Protein AF-A0A7S1Q1D4-F1 (afdb_monomer_lite)

Foldseek 3Di:
DVVVVLVVLLVVLVVQLVVCVVVLPDPVADPVLSVLLCCQNVDSVSSSVQSVCLLVVNNPSVQCSCPVSPHVVCVVVSVVCCVPRNPPVVVVVVVVVVVVVVVVVVD

Sequence (107 aa):
STVLLLLLQMSMALILNQLLLGFIQDESNPPEKRERVYRYFGTFSKATLTMFEYMLANWPDASRVLTEDVSEFYLLFVLSYQCIVSFAVVKVIMGVFLQVTFNVAAT

Structure (mmCIF, N/CA/C/O backbone):
data_AF-A0A7S1Q1D4-F1
#
_entry.id   AF-A0A7S1Q1D4-F1
#
loop_
_atom_site.group_PDB
_atom_site.id
_atom_site.type_symbol
_atom_site.label_atom_id
_atom_site.label_alt_id
_atom_site.label_comp_id
_atom_site.label_asym_id
_atom_site.label_entity_id
_atom_site.label_seq_id
_atom_site.pdbx_PDB_ins_code
_atom_site.Cartn_x
_atom_site.Cartn_y
_atom_site.Cartn_z
_atom_site.occupancy
_atom_site.B_iso_or_equiv
_atom_site.auth_seq_id
_atom_site.auth_comp_id
_atom_site.auth_asym_id
_atom_site.auth_atom_id
_atom_site.pdbx_PDB_model_num
ATOM 1 N N . SER A 1 1 ? 3.428 2.556 -21.569 1.00 67.38 1 SER A N 1
ATOM 2 C CA . SER A 1 1 ? 3.778 1.702 -20.412 1.00 67.38 1 SER A CA 1
ATOM 3 C C . SER A 1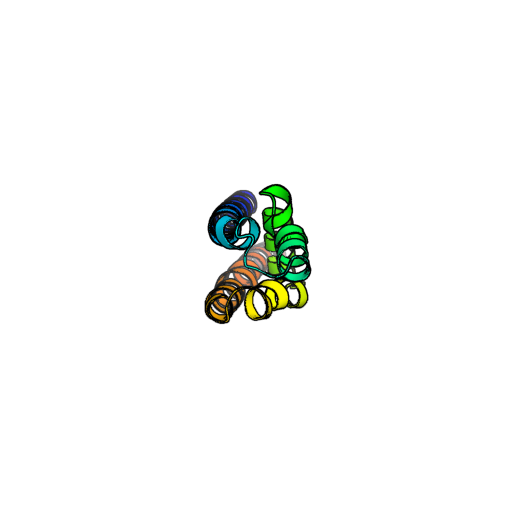 1 ? 3.248 2.230 -19.083 1.00 67.38 1 SER A C 1
ATOM 5 O O . SER A 1 1 ? 2.664 1.458 -18.339 1.00 67.38 1 SER A O 1
ATOM 7 N N . THR A 1 2 ? 3.352 3.530 -18.790 1.00 78.44 2 THR A N 1
ATOM 8 C CA . THR A 1 2 ? 2.865 4.151 -17.537 1.00 78.44 2 THR A CA 1
ATOM 9 C C . THR A 1 2 ? 1.355 4.027 -17.310 1.00 78.44 2 THR A C 1
ATOM 11 O O . THR A 1 2 ? 0.930 3.814 -16.183 1.00 78.44 2 THR A O 1
ATOM 14 N N . VAL A 1 3 ? 0.543 4.082 -18.371 1.00 86.00 3 VAL A N 1
ATOM 15 C CA . VAL A 1 3 ? -0.922 3.919 -18.270 1.00 86.00 3 VAL A CA 1
ATOM 16 C C . VAL A 1 3 ? -1.310 2.518 -17.784 1.00 86.00 3 VAL A C 1
ATOM 18 O O . VAL A 1 3 ? -2.192 2.390 -16.947 1.00 86.00 3 VAL A O 1
ATOM 21 N N . LEU A 1 4 ? -0.621 1.471 -18.251 1.00 86.56 4 LEU A N 1
ATOM 22 C CA . LEU A 1 4 ? -0.879 0.093 -17.813 1.00 86.56 4 LEU A CA 1
ATOM 23 C C . LEU A 1 4 ? -0.555 -0.097 -16.329 1.00 86.56 4 LEU A C 1
ATOM 25 O O . LEU A 1 4 ? -1.324 -0.734 -15.616 1.00 86.56 4 LEU A O 1
ATOM 29 N N . LEU A 1 5 ? 0.542 0.501 -15.855 1.00 86.69 5 LEU A N 1
ATOM 30 C CA . LEU A 1 5 ? 0.870 0.506 -14.429 1.00 86.69 5 LEU A CA 1
ATOM 31 C C . LEU A 1 5 ? -0.216 1.206 -13.629 1.00 86.69 5 LEU A C 1
ATOM 33 O O . LEU A 1 5 ? -0.675 0.668 -12.635 1.00 86.69 5 LEU A O 1
ATOM 37 N N . LEU A 1 6 ? -0.655 2.375 -14.087 1.00 89.19 6 LEU A N 1
ATOM 38 C CA . LEU A 1 6 ? -1.668 3.166 -13.402 1.00 89.19 6 LEU A CA 1
ATOM 39 C C . LEU A 1 6 ? -3.014 2.422 -13.333 1.00 89.19 6 LEU A C 1
ATOM 41 O O . LEU A 1 6 ? -3.658 2.420 -12.289 1.00 89.19 6 LEU A O 1
ATOM 45 N N . LEU A 1 7 ? -3.403 1.709 -14.395 1.00 91.81 7 LEU A N 1
ATOM 46 C CA . LEU A 1 7 ? -4.574 0.824 -14.389 1.00 91.81 7 LEU A CA 1
ATOM 47 C C . LEU A 1 7 ? -4.417 -0.336 -13.396 1.00 91.81 7 LEU A C 1
ATOM 49 O O . LEU A 1 7 ? -5.349 -0.623 -12.646 1.00 91.81 7 LEU A O 1
ATOM 53 N N . LEU A 1 8 ? -3.237 -0.962 -13.341 1.00 90.25 8 LEU A N 1
ATOM 54 C CA . LEU A 1 8 ? -2.944 -2.023 -12.375 1.00 90.25 8 LEU A CA 1
ATOM 55 C C . LEU A 1 8 ? -3.028 -1.496 -10.932 1.00 90.25 8 LEU A C 1
ATOM 57 O O . LEU A 1 8 ? -3.686 -2.119 -10.100 1.00 90.25 8 LEU A O 1
ATOM 61 N N . GLN A 1 9 ? -2.465 -0.314 -10.658 1.00 91.56 9 GLN A N 1
ATOM 62 C CA . GLN A 1 9 ? -2.552 0.364 -9.358 1.00 91.56 9 GLN A CA 1
ATOM 63 C C . GLN A 1 9 ? -4.005 0.616 -8.940 1.00 91.56 9 GLN A C 1
ATOM 65 O O . GLN A 1 9 ? -4.406 0.260 -7.833 1.00 91.56 9 GLN A O 1
ATOM 70 N N . MET A 1 10 ? -4.819 1.175 -9.841 1.00 93.62 10 MET A N 1
ATOM 71 C CA . MET A 1 10 ? -6.229 1.463 -9.560 1.00 93.62 10 MET A CA 1
ATOM 72 C C . MET A 1 10 ? -7.051 0.188 -9.342 1.00 93.62 10 MET A C 1
ATOM 74 O O . MET A 1 10 ? -7.927 0.168 -8.480 1.00 93.62 10 MET A O 1
ATOM 78 N N . SER A 1 11 ? -6.759 -0.889 -10.078 1.00 93.94 11 SER A N 1
ATOM 79 C CA . SER A 1 11 ? -7.447 -2.172 -9.890 1.00 93.94 11 SER A CA 1
ATOM 80 C C . SER A 1 11 ? -7.174 -2.773 -8.506 1.00 93.94 11 SER A C 1
ATOM 82 O O . SER A 1 11 ? -8.112 -3.153 -7.807 1.00 93.94 11 SER A O 1
ATOM 84 N N . MET A 1 12 ? -5.916 -2.761 -8.054 1.00 92.31 12 MET A N 1
ATOM 85 C CA . MET A 1 12 ? -5.539 -3.203 -6.708 1.00 92.31 12 MET A CA 1
ATOM 86 C C . MET A 1 12 ? -6.140 -2.309 -5.617 1.00 92.31 12 MET A C 1
ATOM 88 O O . MET A 1 12 ? -6.623 -2.816 -4.605 1.00 92.31 12 MET A O 1
ATOM 92 N N . ALA A 1 13 ? -6.173 -0.990 -5.836 1.00 94.69 13 ALA A N 1
ATOM 93 C CA . ALA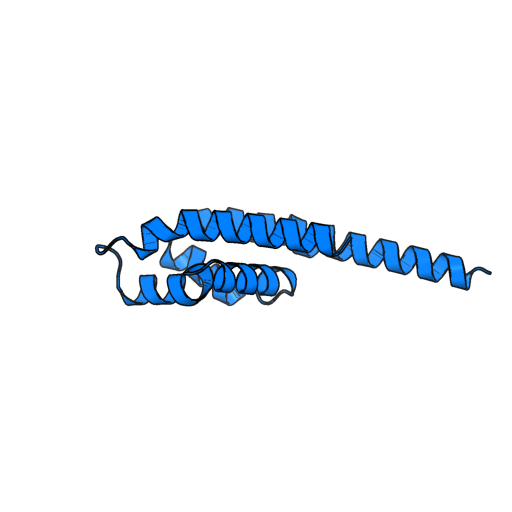 A 1 13 ? -6.789 -0.043 -4.910 1.00 94.69 13 ALA A CA 1
ATOM 94 C C . ALA A 1 13 ? -8.289 -0.312 -4.709 1.00 94.69 13 ALA A C 1
ATOM 96 O O . ALA A 1 13 ? -8.768 -0.277 -3.576 1.00 94.69 13 ALA A O 1
ATOM 97 N N . LEU A 1 14 ? -9.027 -0.619 -5.783 1.00 94.94 14 LEU A N 1
ATOM 98 C CA . LEU A 1 14 ? -10.445 -0.987 -5.703 1.00 94.94 14 LEU A CA 1
ATOM 99 C C . LEU A 1 14 ? -10.655 -2.295 -4.938 1.00 94.94 14 LEU A C 1
ATOM 101 O O . LEU A 1 14 ? -11.539 -2.362 -4.086 1.00 94.94 14 LEU A O 1
ATOM 105 N N . ILE A 1 15 ? -9.832 -3.312 -5.210 1.00 94.38 15 ILE A N 1
ATOM 106 C CA . ILE A 1 15 ? -9.913 -4.606 -4.519 1.00 94.38 15 ILE A CA 1
ATOM 107 C C . ILE A 1 15 ? -9.706 -4.412 -3.012 1.00 94.38 15 ILE A C 1
ATOM 109 O O . ILE A 1 15 ? -10.531 -4.863 -2.220 1.00 94.38 15 ILE A O 1
ATOM 113 N N . LEU A 1 16 ? -8.656 -3.694 -2.603 1.00 92.44 16 LEU A N 1
ATOM 114 C CA . LEU A 1 16 ? -8.399 -3.417 -1.186 1.00 92.44 16 LEU A CA 1
ATOM 115 C C . LEU A 1 16 ? -9.500 -2.583 -0.537 1.00 92.44 16 LEU A C 1
ATOM 117 O O . LEU A 1 16 ? -9.918 -2.899 0.574 1.00 92.44 16 LEU A O 1
ATOM 121 N N . ASN A 1 17 ? -9.987 -1.543 -1.218 1.00 93.94 17 ASN A N 1
ATOM 122 C CA . ASN A 1 17 ? -11.077 -0.717 -0.706 1.00 93.94 17 ASN A CA 1
ATOM 123 C C . ASN A 1 17 ? -12.325 -1.569 -0.421 1.00 93.94 17 ASN A C 1
ATOM 125 O O . ASN A 1 17 ? -12.913 -1.440 0.650 1.00 93.94 17 ASN A O 1
ATOM 129 N N . GLN A 1 18 ? -12.671 -2.497 -1.320 1.00 94.25 18 GLN A N 1
ATOM 130 C CA . GLN A 1 18 ? -13.820 -3.383 -1.140 1.00 94.25 18 GLN A CA 1
ATOM 131 C C . GLN A 1 18 ? -13.618 -4.404 -0.010 1.00 94.25 18 GLN A C 1
ATOM 133 O O . GLN A 1 18 ? -14.549 -4.658 0.752 1.00 94.25 18 GLN A O 1
ATOM 138 N N . LEU A 1 19 ? -12.417 -4.977 0.123 1.00 92.62 19 LEU A N 1
ATOM 139 C CA . LEU A 1 19 ? -12.099 -5.937 1.189 1.00 92.62 19 LEU A CA 1
ATOM 140 C C . LEU A 1 19 ? -12.114 -5.286 2.579 1.00 92.62 19 LEU A C 1
ATOM 142 O O . LEU A 1 19 ? -12.578 -5.887 3.546 1.00 92.62 19 LEU A O 1
ATOM 146 N N . LEU A 1 20 ? -11.633 -4.047 2.678 1.00 93.12 20 LEU A N 1
ATOM 147 C CA . LEU A 1 20 ? -11.530 -3.313 3.940 1.00 93.12 20 LEU A CA 1
ATOM 148 C C . LEU A 1 20 ? -12.836 -2.621 4.336 1.00 93.12 20 LEU A C 1
ATOM 150 O O . LEU A 1 20 ? -13.011 -2.285 5.507 1.00 93.12 20 LEU A O 1
ATOM 154 N N . LEU A 1 21 ? -13.775 -2.449 3.401 1.00 93.06 21 LEU A N 1
ATOM 155 C CA . LEU A 1 21 ? -15.075 -1.838 3.677 1.00 93.06 21 LEU A CA 1
ATOM 156 C C . LEU A 1 21 ? -15.828 -2.573 4.796 1.00 93.06 21 LEU A C 1
ATOM 158 O O . LEU A 1 21 ? -16.389 -1.919 5.672 1.00 93.06 21 LEU A O 1
ATOM 162 N N . GLY A 1 22 ? -15.775 -3.910 4.814 1.00 91.62 22 GLY A N 1
ATOM 163 C CA . GLY A 1 22 ? -16.393 -4.718 5.870 1.00 91.62 22 GLY A CA 1
ATOM 164 C C . GLY A 1 22 ? -15.813 -4.426 7.256 1.00 91.62 22 GLY A C 1
ATOM 165 O O . GLY A 1 22 ? -16.563 -4.209 8.201 1.00 91.62 22 GLY A O 1
ATOM 166 N N . PHE A 1 23 ? -14.485 -4.317 7.362 1.00 91.69 23 PHE A N 1
ATOM 167 C CA . PHE A 1 23 ? -13.809 -3.969 8.617 1.00 91.69 23 PHE A CA 1
ATOM 168 C C . PHE A 1 23 ? -14.142 -2.542 9.085 1.00 91.69 23 PHE A C 1
ATOM 170 O O . PHE A 1 23 ? -14.326 -2.294 10.274 1.00 91.69 23 PHE A O 1
ATOM 177 N N . ILE A 1 24 ? -14.244 -1.595 8.147 1.00 92.31 24 ILE A N 1
ATOM 178 C CA . ILE A 1 24 ? -14.553 -0.187 8.438 1.00 92.31 24 ILE A CA 1
ATOM 179 C C . ILE A 1 24 ? -16.007 -0.011 8.902 1.00 92.31 24 ILE A C 1
ATOM 181 O O . ILE A 1 24 ? -16.277 0.835 9.758 1.00 92.31 24 ILE A O 1
ATOM 185 N N . GLN A 1 25 ? -16.953 -0.761 8.335 1.00 93.44 25 GLN A N 1
ATOM 186 C CA . GLN A 1 25 ? -18.381 -0.637 8.652 1.00 93.44 25 GLN A CA 1
ATOM 187 C C . GLN A 1 25 ? -18.785 -1.370 9.933 1.00 93.44 25 GLN A C 1
ATOM 189 O O . GLN A 1 25 ? -19.770 -0.988 10.557 1.00 93.44 25 GLN A O 1
ATOM 194 N N . ASP A 1 26 ? -18.018 -2.375 10.343 1.00 92.75 26 ASP A N 1
ATOM 195 C CA . ASP A 1 26 ? -18.288 -3.156 11.543 1.00 92.75 26 ASP A CA 1
ATOM 196 C C . ASP A 1 26 ? -18.093 -2.325 12.827 1.00 92.75 26 ASP A C 1
ATOM 198 O O . ASP A 1 26 ? -16.987 -1.894 13.166 1.00 92.75 26 ASP A O 1
ATOM 202 N N . GLU A 1 27 ? -19.196 -2.093 13.545 1.00 91.12 27 GLU A N 1
ATOM 203 C CA . GLU A 1 27 ? -19.233 -1.321 14.791 1.00 91.12 27 GLU A CA 1
ATOM 204 C C . GLU A 1 27 ? -18.639 -2.052 15.996 1.00 91.12 27 GLU A C 1
ATOM 206 O O . GLU A 1 27 ? -18.359 -1.412 17.009 1.00 91.12 27 GLU A O 1
ATOM 211 N N . SER A 1 28 ? -18.389 -3.359 15.887 1.00 92.75 28 SER A N 1
ATOM 212 C CA . SER A 1 28 ? -17.712 -4.115 16.941 1.00 92.75 28 SER A CA 1
ATOM 213 C C . SER A 1 28 ? -16.213 -3.798 17.030 1.00 92.75 28 SER A C 1
ATOM 215 O O . SER A 1 28 ? -15.598 -3.995 18.080 1.00 92.75 28 SER A O 1
ATOM 217 N N . ASN A 1 29 ? -15.622 -3.257 15.956 1.00 91.38 29 ASN A N 1
ATOM 218 C CA . ASN A 1 29 ? -14.209 -2.901 15.919 1.00 91.38 29 ASN A CA 1
ATOM 219 C C . ASN A 1 29 ? -13.940 -1.551 16.614 1.00 91.38 29 ASN A C 1
ATOM 221 O O . ASN A 1 29 ? -14.731 -0.612 16.469 1.00 91.38 29 ASN A O 1
ATOM 225 N N . PRO A 1 30 ? -12.792 -1.395 17.307 1.00 93.25 30 PRO A N 1
ATOM 226 C CA . PRO A 1 30 ? -12.432 -0.144 17.967 1.00 93.25 30 PRO A CA 1
ATOM 227 C C . PRO A 1 30 ? -12.461 1.055 17.002 1.00 93.25 30 PRO A C 1
ATOM 229 O O . PRO A 1 30 ? -11.901 0.962 15.902 1.00 93.25 30 PRO A O 1
ATOM 232 N N . PRO A 1 31 ? -13.048 2.199 17.402 1.00 91.25 31 PRO A N 1
ATOM 233 C CA . PRO A 1 31 ? -13.213 3.357 16.521 1.00 91.25 31 PRO A CA 1
ATOM 234 C C . PRO A 1 31 ? -11.871 3.900 16.012 1.00 91.25 31 PRO A C 1
ATOM 236 O O . PRO A 1 31 ? -11.753 4.245 14.838 1.00 91.25 31 PRO A O 1
ATOM 239 N N . GLU A 1 32 ? -10.833 3.877 16.850 1.00 93.25 32 GLU A N 1
ATOM 240 C CA . GLU A 1 32 ? -9.480 4.324 16.493 1.00 93.25 32 GLU A CA 1
ATOM 241 C C . GLU A 1 32 ? -8.868 3.495 15.351 1.00 93.25 32 GLU A C 1
ATOM 243 O O . GLU A 1 32 ? -8.254 4.038 14.431 1.00 93.25 32 GLU A O 1
ATOM 248 N N . LYS A 1 33 ? -9.074 2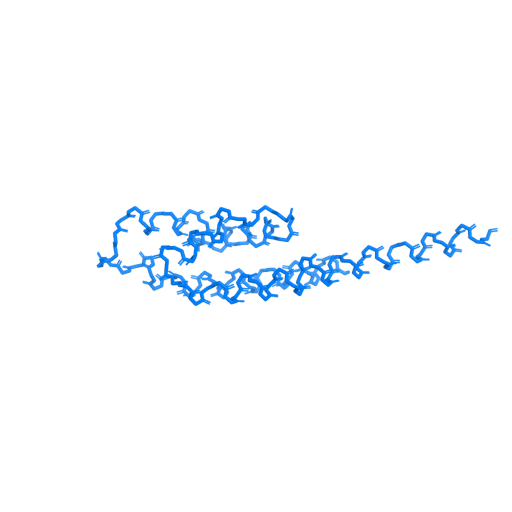.169 15.364 1.00 92.75 33 LYS A N 1
ATOM 249 C CA . LYS A 1 33 ? -8.592 1.271 14.302 1.00 92.75 33 LYS A CA 1
ATOM 250 C C . LYS A 1 33 ? -9.353 1.501 12.999 1.00 92.75 33 LYS A C 1
ATOM 252 O O . LYS A 1 33 ? -8.747 1.577 11.930 1.00 92.75 33 LYS A O 1
ATOM 257 N N . ARG A 1 34 ? -10.675 1.673 13.080 1.00 92.75 34 ARG A N 1
ATOM 258 C CA . ARG A 1 34 ? -11.530 1.962 11.916 1.00 92.75 34 ARG A CA 1
ATOM 259 C C . ARG A 1 34 ? -11.136 3.278 11.247 1.00 92.75 34 ARG A C 1
ATOM 261 O O . ARG A 1 34 ? -11.027 3.328 10.023 1.00 92.75 34 ARG A O 1
ATOM 268 N N . GLU A 1 35 ? -10.865 4.320 12.032 1.00 93.25 35 GLU A N 1
ATOM 269 C CA . GLU A 1 35 ? -10.419 5.618 11.517 1.00 93.25 35 GLU A CA 1
ATOM 270 C C . GLU A 1 35 ? -9.056 5.518 10.822 1.00 93.25 35 GLU A C 1
ATOM 272 O O . GLU A 1 35 ? -8.890 6.030 9.710 1.00 93.25 35 GLU A O 1
ATOM 277 N N . ARG A 1 36 ? -8.094 4.807 11.428 1.00 93.62 36 ARG A N 1
ATOM 278 C CA . ARG A 1 36 ? -6.773 4.571 10.827 1.00 93.62 36 ARG A CA 1
ATOM 279 C C . ARG A 1 36 ? -6.883 3.868 9.480 1.00 93.62 36 ARG A C 1
ATOM 281 O O . ARG A 1 36 ? -6.331 4.361 8.498 1.00 93.62 36 ARG A O 1
ATOM 288 N N . VAL A 1 37 ? -7.642 2.777 9.395 1.00 93.75 37 VAL A N 1
ATOM 289 C CA . VAL A 1 37 ? -7.853 2.053 8.130 1.00 93.75 37 VAL A CA 1
ATOM 290 C C . VAL A 1 37 ? -8.585 2.934 7.110 1.00 93.75 37 VAL A C 1
ATOM 292 O O . VAL A 1 37 ? -8.193 2.987 5.943 1.00 93.75 37 VAL A O 1
ATOM 295 N N . TYR A 1 38 ? -9.584 3.713 7.536 1.00 93.50 38 TYR A N 1
ATOM 296 C CA . TYR A 1 38 ? -10.313 4.645 6.669 1.00 93.50 38 TYR A CA 1
ATOM 297 C C . TYR A 1 38 ? -9.442 5.796 6.134 1.00 93.50 38 TYR A C 1
ATOM 299 O O . TYR A 1 38 ? -9.677 6.316 5.034 1.00 93.50 38 TYR A O 1
ATOM 307 N N . ARG A 1 39 ? -8.422 6.220 6.885 1.00 93.69 39 ARG A N 1
ATOM 308 C CA . ARG A 1 39 ? -7.496 7.275 6.456 1.00 93.69 39 ARG A CA 1
ATOM 309 C C . ARG A 1 39 ? -6.706 6.874 5.211 1.00 93.69 39 ARG A C 1
ATOM 311 O O . ARG A 1 39 ? -6.557 7.715 4.328 1.00 93.69 39 ARG A O 1
ATOM 318 N N . TYR A 1 40 ? -6.289 5.613 5.122 1.00 92.44 40 TYR A N 1
ATOM 319 C CA . TYR A 1 40 ? -5.504 5.089 4.000 1.00 92.44 40 TYR A CA 1
ATOM 320 C C . TYR A 1 40 ? -6.373 4.429 2.921 1.00 92.44 40 TYR A C 1
ATOM 322 O O . TYR A 1 40 ? -6.196 4.686 1.737 1.00 92.44 40 TYR A O 1
ATOM 330 N N . PHE A 1 41 ? -7.379 3.641 3.304 1.00 94.00 41 PHE A N 1
ATOM 331 C CA . PHE A 1 41 ? -8.128 2.793 2.366 1.00 94.00 41 PHE A CA 1
ATOM 332 C C . PHE A 1 41 ? -9.623 3.092 2.309 1.00 94.00 41 PHE A C 1
ATOM 334 O O . PHE A 1 41 ? -10.357 2.354 1.666 1.00 94.00 41 PHE A O 1
ATOM 341 N N . GLY A 1 42 ? -10.099 4.154 2.962 1.00 89.94 42 GLY A N 1
ATOM 342 C CA . GLY A 1 42 ? -11.535 4.406 3.123 1.00 89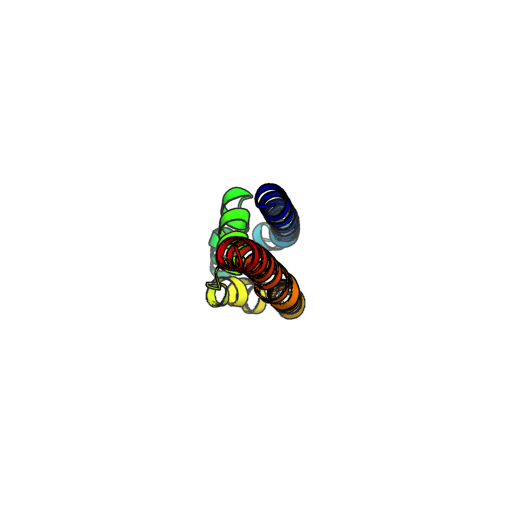.94 42 GLY A CA 1
ATOM 343 C C . GLY A 1 42 ? -12.283 4.787 1.848 1.00 89.94 42 GLY A C 1
ATOM 344 O O . GLY A 1 42 ? -13.465 4.490 1.711 1.00 89.94 42 GLY A O 1
ATOM 345 N N . THR A 1 43 ? -11.607 5.421 0.893 1.00 93.25 43 THR A N 1
ATOM 346 C CA . THR A 1 43 ? -12.188 5.778 -0.408 1.00 93.25 43 THR A CA 1
ATOM 347 C C . THR A 1 43 ? -11.271 5.329 -1.533 1.00 93.25 43 THR A C 1
ATOM 349 O O . THR A 1 43 ? -10.066 5.185 -1.328 1.00 93.25 43 THR A O 1
ATOM 352 N N . PHE A 1 44 ? -11.821 5.174 -2.740 1.00 92.88 44 PHE A N 1
ATOM 353 C CA . PHE A 1 44 ? -11.039 4.818 -3.927 1.00 92.88 44 PHE A CA 1
ATOM 354 C C . PHE A 1 44 ? -9.821 5.732 -4.129 1.00 92.88 44 PHE A C 1
ATOM 356 O O . PHE A 1 44 ? -8.718 5.244 -4.365 1.00 92.88 44 PHE A O 1
ATOM 363 N N . SER A 1 45 ? -9.988 7.050 -3.984 1.00 93.31 45 SER A N 1
ATOM 364 C CA . SER A 1 45 ? -8.892 8.008 -4.167 1.00 93.31 45 SER A CA 1
ATOM 365 C C . SER A 1 45 ? -7.800 7.860 -3.106 1.00 93.31 45 SER A C 1
ATOM 367 O O . SER A 1 45 ? -6.621 7.926 -3.442 1.00 93.31 45 SER A O 1
ATOM 369 N N . LYS A 1 46 ? -8.179 7.624 -1.841 1.00 93.50 46 LYS A N 1
ATOM 370 C CA . LYS A 1 46 ? -7.223 7.377 -0.750 1.00 93.50 46 LYS A CA 1
ATOM 371 C C . LYS A 1 46 ? -6.469 6.069 -0.972 1.00 93.50 46 LYS A C 1
ATOM 373 O O . LYS A 1 46 ? -5.246 6.078 -0.978 1.00 93.50 46 LYS A O 1
ATOM 378 N N . ALA A 1 47 ? -7.193 4.992 -1.284 1.00 94.31 47 ALA A N 1
ATOM 379 C CA . ALA A 1 47 ? -6.594 3.697 -1.583 1.00 94.31 47 ALA A CA 1
ATOM 380 C C . ALA A 1 47 ? -5.648 3.788 -2.789 1.00 94.31 47 ALA A C 1
ATOM 382 O O . ALA A 1 47 ? -4.550 3.248 -2.751 1.00 94.31 47 ALA A O 1
ATOM 383 N N . THR A 1 48 ? -6.027 4.527 -3.836 1.00 93.69 48 THR A N 1
ATOM 384 C CA . THR A 1 48 ? -5.169 4.755 -5.007 1.00 93.69 48 THR A CA 1
ATOM 385 C C . THR A 1 48 ? -3.895 5.503 -4.620 1.00 93.69 48 THR A C 1
ATOM 387 O O . THR A 1 48 ? -2.811 5.079 -5.015 1.00 93.69 48 THR A O 1
ATOM 390 N N . LEU A 1 49 ? -3.996 6.566 -3.814 1.00 93.19 49 LEU A N 1
ATOM 391 C CA . LEU A 1 49 ? -2.828 7.284 -3.296 1.00 93.19 49 LEU A CA 1
ATOM 392 C C . LEU A 1 49 ? -1.917 6.356 -2.481 1.00 93.19 49 LEU A C 1
ATOM 394 O O . LEU A 1 49 ? -0.715 6.330 -2.721 1.00 93.19 49 LEU A O 1
ATOM 398 N N . THR A 1 50 ? -2.481 5.540 -1.592 1.00 93.75 50 THR A N 1
ATOM 399 C CA . THR A 1 50 ? -1.707 4.581 -0.796 1.00 93.75 50 THR A CA 1
ATOM 400 C C . THR A 1 50 ? -1.028 3.522 -1.665 1.00 93.75 50 THR A C 1
ATOM 402 O O . THR A 1 50 ? 0.137 3.209 -1.444 1.00 93.75 50 THR A O 1
ATOM 405 N N . MET A 1 51 ? -1.683 3.016 -2.711 1.00 92.19 51 MET A N 1
ATOM 406 C CA . MET A 1 51 ? -1.048 2.092 -3.661 1.00 92.19 51 MET A CA 1
ATOM 407 C C . MET A 1 51 ? 0.118 2.749 -4.432 1.00 92.19 51 MET A C 1
ATOM 409 O O . MET A 1 51 ? 1.149 2.111 -4.674 1.00 92.19 51 MET A O 1
ATOM 413 N N . PHE A 1 52 ? 0.010 4.048 -4.737 1.00 90.19 52 PHE A N 1
ATOM 414 C CA . PHE A 1 52 ? 1.120 4.846 -5.270 1.00 90.19 52 PHE A CA 1
ATOM 415 C C . PHE A 1 52 ? 2.268 5.014 -4.265 1.00 90.19 52 PHE A C 1
ATOM 417 O O . PHE A 1 52 ? 3.428 4.832 -4.639 1.00 90.19 52 PHE A O 1
ATOM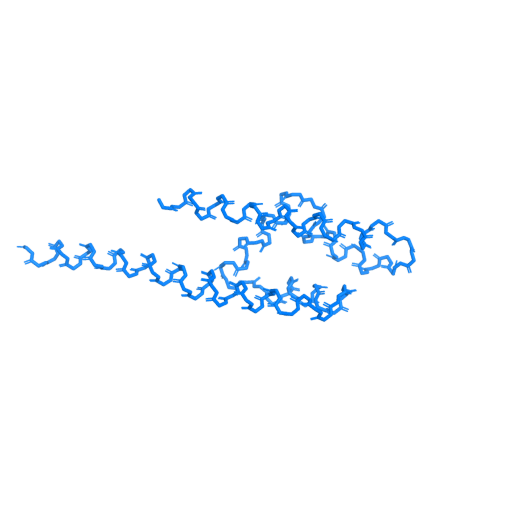 424 N N . GLU A 1 53 ? 1.976 5.322 -2.999 1.00 90.44 53 GLU A N 1
ATOM 425 C CA . GLU A 1 53 ? 2.984 5.396 -1.929 1.00 90.44 53 GLU A CA 1
ATOM 426 C C . GLU A 1 53 ? 3.719 4.063 -1.767 1.00 90.44 53 GLU A C 1
ATOM 428 O O . GLU A 1 53 ? 4.943 4.034 -1.616 1.00 90.44 53 GLU A O 1
ATOM 433 N N . TYR A 1 54 ? 2.988 2.954 -1.901 1.00 90.31 54 TYR A N 1
ATOM 434 C CA . TYR A 1 54 ? 3.562 1.618 -1.878 1.00 90.31 54 TYR A CA 1
ATOM 435 C C . TYR A 1 54 ? 4.589 1.394 -2.991 1.00 90.31 54 TYR A C 1
ATOM 437 O O . TYR A 1 54 ? 5.691 0.896 -2.745 1.00 90.31 54 TYR A O 1
ATOM 445 N N . MET A 1 55 ? 4.248 1.814 -4.211 1.00 86.88 55 MET A N 1
ATOM 446 C CA . MET A 1 55 ? 5.135 1.727 -5.372 1.00 86.88 55 MET A CA 1
ATOM 447 C C . MET A 1 55 ? 6.407 2.577 -5.200 1.00 86.88 55 MET A C 1
ATOM 449 O O . MET A 1 55 ? 7.477 2.179 -5.655 1.00 86.88 55 MET A O 1
ATOM 453 N N . LEU A 1 56 ? 6.310 3.731 -4.529 1.00 82.94 56 LEU A N 1
ATOM 454 C CA . LEU A 1 56 ? 7.420 4.670 -4.305 1.00 82.94 56 LEU A CA 1
ATOM 455 C C . LEU A 1 56 ? 8.234 4.385 -3.028 1.00 82.94 56 LEU A C 1
ATOM 457 O O . LEU A 1 56 ? 9.003 5.233 -2.586 1.00 82.94 56 LEU A O 1
ATOM 461 N N . ALA A 1 57 ? 8.097 3.186 -2.458 1.00 78.06 57 ALA A N 1
ATOM 462 C CA . ALA A 1 57 ? 8.798 2.721 -1.261 1.00 78.06 57 ALA A CA 1
ATOM 463 C C . ALA A 1 57 ? 8.395 3.385 0.078 1.00 78.06 57 ALA A C 1
ATOM 465 O O . ALA A 1 57 ? 9.019 3.088 1.095 1.00 78.06 57 ALA A O 1
ATOM 466 N N . ASN A 1 58 ? 7.312 4.170 0.132 1.00 86.81 58 ASN A N 1
ATOM 467 C CA . ASN A 1 58 ? 6.760 4.737 1.375 1.00 86.81 58 ASN A CA 1
ATOM 468 C C . ASN A 1 58 ? 5.604 3.884 1.946 1.00 86.81 58 ASN A C 1
ATOM 470 O O . ASN A 1 58 ? 4.544 4.385 2.304 1.00 86.81 58 ASN A O 1
ATOM 474 N N . TRP A 1 59 ? 5.789 2.564 1.974 1.00 87.19 59 TRP A N 1
ATOM 475 C CA . TRP A 1 59 ? 4.781 1.571 2.374 1.00 87.19 59 TRP A CA 1
ATOM 476 C C . TRP A 1 59 ? 4.710 1.191 3.871 1.00 87.19 59 TRP A C 1
ATOM 478 O O . TRP A 1 59 ? 3.646 0.704 4.263 1.00 87.19 59 TRP A O 1
ATOM 488 N N . PRO A 1 60 ? 5.751 1.352 4.728 1.00 90.31 60 PRO A N 1
ATOM 489 C CA . PRO A 1 60 ? 5.735 0.765 6.072 1.00 90.31 60 PRO A CA 1
ATOM 490 C C . PRO A 1 60 ? 4.537 1.178 6.933 1.00 90.31 60 PRO A C 1
ATOM 492 O O . PRO A 1 60 ? 3.872 0.312 7.496 1.00 90.31 60 PRO A O 1
ATOM 495 N N . ASP A 1 61 ? 4.204 2.467 6.984 1.00 91.06 61 ASP A N 1
ATOM 496 C CA . ASP A 1 61 ? 3.141 2.973 7.863 1.00 91.06 61 ASP A CA 1
ATOM 497 C C . ASP A 1 61 ? 1.764 2.431 7.469 1.00 91.06 61 ASP A C 1
ATOM 499 O O . ASP A 1 61 ? 1.034 1.881 8.296 1.00 91.06 61 ASP A O 1
ATOM 503 N N . ALA A 1 62 ? 1.434 2.501 6.180 1.00 91.62 62 ALA A N 1
ATOM 504 C CA . ALA A 1 62 ? 0.175 1.984 5.664 1.00 91.62 62 ALA A CA 1
ATOM 505 C C . ALA A 1 62 ? 0.110 0.444 5.707 1.00 91.62 62 ALA A C 1
ATOM 507 O O . ALA A 1 62 ? -0.973 -0.120 5.849 1.00 91.62 62 ALA A O 1
ATOM 508 N N . SER A 1 63 ? 1.249 -0.254 5.620 1.00 92.50 63 SER A N 1
ATOM 509 C CA . SER A 1 63 ? 1.297 -1.714 5.791 1.00 92.50 63 SER A CA 1
ATOM 510 C C . SER A 1 63 ? 1.054 -2.156 7.224 1.00 92.50 63 SER A C 1
ATOM 512 O O . SER A 1 63 ? 0.278 -3.084 7.435 1.00 92.50 63 SER A O 1
ATOM 514 N N . ARG A 1 64 ? 1.626 -1.446 8.204 1.00 91.88 64 ARG A N 1
ATOM 515 C CA . ARG A 1 64 ? 1.405 -1.723 9.626 1.00 91.88 64 ARG A CA 1
ATOM 516 C C . ARG A 1 64 ? -0.050 -1.542 10.013 1.00 91.88 64 ARG A C 1
ATOM 518 O O . ARG A 1 64 ? -0.583 -2.360 10.747 1.00 91.88 64 ARG A O 1
ATOM 525 N N . VAL A 1 65 ? -0.723 -0.531 9.461 1.00 93.25 65 VAL A N 1
ATOM 526 C CA . VAL A 1 65 ? -2.176 -0.368 9.629 1.00 93.25 65 VAL A CA 1
ATOM 527 C C . VAL A 1 65 ? -2.928 -1.617 9.151 1.00 93.25 65 VAL A C 1
ATOM 529 O O . VAL A 1 65 ? -3.777 -2.125 9.873 1.00 93.25 65 VAL A O 1
ATOM 532 N N . LEU A 1 66 ? -2.594 -2.179 7.985 1.00 91.81 66 LEU A N 1
ATOM 533 C CA . LEU A 1 66 ? -3.242 -3.407 7.501 1.00 91.81 66 LEU A CA 1
ATOM 534 C C . LEU A 1 66 ? -2.941 -4.628 8.379 1.00 91.81 66 LEU A C 1
ATOM 536 O O . LEU A 1 66 ? -3.850 -5.394 8.697 1.00 91.81 66 LEU A O 1
ATOM 540 N N . THR A 1 67 ? -1.678 -4.822 8.757 1.00 93.75 67 THR A N 1
ATOM 541 C CA . THR A 1 67 ? -1.245 -6.034 9.461 1.00 93.75 67 THR A CA 1
ATOM 542 C C . THR A 1 67 ? -1.615 -6.030 10.940 1.00 93.75 67 THR A C 1
ATOM 544 O O . THR A 1 67 ? -1.999 -7.068 11.469 1.00 93.75 67 THR A O 1
ATOM 547 N N . GLU A 1 68 ? -1.508 -4.881 11.611 1.00 92.31 68 GLU A N 1
ATOM 548 C CA . GLU A 1 68 ? -1.719 -4.753 13.059 1.00 92.31 68 GLU A CA 1
ATOM 549 C C . GLU A 1 68 ? -3.180 -4.438 13.417 1.00 92.31 68 GLU A C 1
ATOM 551 O O . GLU A 1 68 ? -3.672 -4.876 14.464 1.00 92.31 68 GLU A O 1
ATOM 556 N N . ASP A 1 69 ? -3.902 -3.690 12.571 1.00 90.62 69 ASP A N 1
ATOM 557 C CA . ASP A 1 69 ? -5.285 -3.316 12.881 1.00 90.62 69 ASP A CA 1
ATOM 558 C C . ASP A 1 69 ? -6.311 -4.293 12.315 1.00 90.62 69 ASP A C 1
ATOM 560 O O . ASP A 1 69 ? -7.310 -4.536 12.989 1.00 90.62 69 ASP A O 1
ATOM 564 N N . VAL A 1 70 ? -6.074 -4.844 11.118 1.00 90.94 70 VAL A N 1
ATOM 565 C CA . VAL A 1 70 ? -7.061 -5.668 10.402 1.00 90.94 70 VAL A CA 1
ATOM 566 C C . VAL A 1 70 ? -6.763 -7.154 10.556 1.00 90.94 70 VAL A C 1
ATOM 568 O O . VAL A 1 70 ? -7.555 -7.891 11.136 1.00 90.94 70 VAL A O 1
ATOM 571 N N . SER A 1 71 ? -5.646 -7.620 9.996 1.00 90.75 71 SER A N 1
ATOM 572 C CA . SER A 1 71 ? -5.244 -9.025 10.079 1.00 90.75 71 SER A CA 1
ATOM 573 C C . SER A 1 71 ? -3.812 -9.217 9.597 1.00 90.75 71 SER A C 1
ATOM 575 O O . SER A 1 71 ? -3.406 -8.672 8.571 1.00 90.75 71 SER A O 1
ATOM 577 N N . GLU A 1 72 ? -3.083 -10.112 10.257 1.00 91.44 72 GLU A N 1
ATOM 578 C CA . GLU A 1 72 ? -1.744 -10.531 9.843 1.00 91.44 72 GLU A CA 1
ATOM 579 C C . GLU A 1 72 ? -1.729 -11.188 8.450 1.00 91.44 72 GLU A C 1
ATOM 581 O O . GLU A 1 72 ? -0.714 -11.157 7.762 1.00 91.44 72 GLU A O 1
ATOM 586 N N . PHE A 1 73 ? -2.867 -11.696 7.958 1.00 90.81 73 PHE A N 1
ATOM 587 C CA . PHE A 1 73 ? -2.969 -12.242 6.599 1.00 90.81 73 PHE A CA 1
ATOM 588 C C . PHE A 1 73 ? -2.610 -11.212 5.514 1.00 90.81 73 PHE A C 1
ATOM 590 O O . PHE A 1 73 ? -2.061 -11.564 4.466 1.00 90.81 73 PHE A O 1
ATOM 597 N N . TYR A 1 74 ? -2.839 -9.922 5.779 1.00 91.25 74 TYR A N 1
ATOM 598 C CA . TYR A 1 74 ? -2.455 -8.850 4.864 1.00 91.25 74 TYR A CA 1
ATOM 599 C C . TYR A 1 74 ? -0.935 -8.691 4.716 1.00 91.25 74 TYR A C 1
ATOM 601 O O . TYR A 1 74 ? -0.490 -8.085 3.744 1.00 91.25 74 TYR A O 1
ATOM 609 N N . LEU A 1 75 ? -0.122 -9.287 5.596 1.00 92.06 75 LEU A N 1
ATOM 610 C CA . LEU A 1 75 ? 1.335 -9.312 5.457 1.00 92.06 75 LEU A CA 1
ATOM 611 C C . LEU A 1 75 ? 1.751 -9.992 4.150 1.00 92.06 75 LEU A C 1
ATOM 613 O O . LEU A 1 75 ? 2.589 -9.471 3.414 1.00 92.06 75 LEU A O 1
ATOM 617 N N . LEU A 1 76 ? 1.132 -11.134 3.834 1.00 92.00 76 LEU A N 1
ATOM 618 C CA . LEU A 1 76 ? 1.419 -11.872 2.606 1.00 92.00 76 LEU A CA 1
ATOM 619 C C . LEU A 1 76 ? 1.084 -11.025 1.373 1.00 92.00 76 LEU A C 1
ATOM 621 O O . LEU A 1 76 ? 1.863 -10.973 0.421 1.00 92.00 76 LEU A O 1
ATOM 625 N N . PHE A 1 77 ? -0.045 -10.314 1.421 1.00 89.25 77 PHE A N 1
ATOM 626 C CA . PHE A 1 77 ? -0.448 -9.388 0.370 1.00 89.25 77 PHE A CA 1
ATOM 627 C C . PHE A 1 77 ? 0.588 -8.268 0.181 1.00 89.25 77 PHE A C 1
ATOM 629 O O . PHE A 1 77 ? 1.106 -8.105 -0.924 1.00 89.25 77 PHE A O 1
ATOM 636 N N . VAL A 1 78 ? 0.960 -7.560 1.254 1.00 91.69 78 VAL A N 1
ATOM 637 C CA . VAL A 1 78 ? 1.936 -6.456 1.218 1.00 91.69 78 VAL A CA 1
ATOM 638 C C . VAL A 1 78 ? 3.280 -6.919 0.650 1.00 91.69 78 VAL A C 1
ATOM 640 O O . VAL A 1 78 ? 3.822 -6.284 -0.256 1.00 91.69 78 VAL A O 1
ATOM 643 N N . LEU A 1 79 ? 3.809 -8.046 1.136 1.00 91.75 79 LEU A N 1
ATOM 644 C CA . LEU A 1 79 ? 5.099 -8.571 0.683 1.00 91.75 79 LEU A CA 1
ATOM 645 C C . LEU A 1 79 ? 5.055 -9.013 -0.782 1.00 91.75 79 LEU A C 1
ATOM 647 O O . LEU A 1 79 ? 5.967 -8.696 -1.546 1.00 91.75 79 LEU A O 1
ATOM 651 N N . SER A 1 80 ? 3.988 -9.704 -1.198 1.00 90.94 80 SER A N 1
ATOM 652 C CA . SER A 1 80 ? 3.829 -10.134 -2.593 1.00 90.94 80 SER A CA 1
ATOM 653 C C . SER A 1 80 ? 3.776 -8.942 -3.552 1.00 90.94 80 SER A C 1
ATOM 655 O O . SER A 1 80 ? 4.455 -8.941 -4.583 1.00 90.94 80 SER A O 1
ATOM 657 N N . TYR A 1 81 ? 3.048 -7.888 -3.174 1.00 90.25 81 TYR A N 1
ATOM 658 C CA . TYR A 1 81 ? 2.971 -6.655 -3.938 1.00 90.25 81 TYR A CA 1
ATOM 659 C C . TYR A 1 81 ? 4.346 -5.981 -4.048 1.00 90.25 81 TYR A C 1
ATOM 661 O O . TYR A 1 81 ? 4.755 -5.596 -5.145 1.00 90.25 81 TYR A O 1
ATOM 669 N N . GLN A 1 82 ? 5.100 -5.904 -2.947 1.00 89.75 82 GLN A N 1
ATOM 670 C CA . GLN A 1 82 ? 6.424 -5.281 -2.938 1.00 89.75 82 GLN A CA 1
ATOM 671 C C . GLN A 1 82 ? 7.437 -6.050 -3.802 1.00 89.75 82 GLN A C 1
ATOM 673 O O . GLN A 1 82 ? 8.219 -5.444 -4.537 1.00 89.75 82 GLN A O 1
ATOM 678 N N . CYS A 1 83 ? 7.385 -7.383 -3.783 1.00 89.12 83 CYS A N 1
ATOM 679 C CA . CYS A 1 83 ? 8.212 -8.240 -4.634 1.00 89.12 83 CYS A CA 1
ATOM 680 C C . CYS A 1 83 ? 7.927 -8.045 -6.127 1.00 89.12 83 CYS A C 1
ATOM 682 O O . CYS A 1 83 ? 8.852 -7.921 -6.931 1.00 89.12 83 CYS A O 1
ATOM 684 N N . ILE A 1 84 ? 6.652 -7.999 -6.511 1.00 88.19 84 ILE A N 1
ATOM 685 C CA . ILE A 1 84 ? 6.264 -7.952 -7.922 1.00 88.19 84 ILE A CA 1
ATOM 686 C C . ILE A 1 84 ? 6.352 -6.522 -8.457 1.00 88.19 84 ILE A C 1
ATOM 688 O O . ILE A 1 84 ? 7.043 -6.259 -9.439 1.00 88.19 84 ILE A O 1
ATOM 692 N N . VAL A 1 85 ? 5.667 -5.576 -7.824 1.00 86.38 85 VAL A N 1
ATOM 693 C CA . VAL A 1 85 ? 5.507 -4.229 -8.375 1.00 86.38 85 VAL A CA 1
ATOM 694 C C . VAL A 1 85 ? 6.734 -3.373 -8.077 1.00 86.38 85 VAL A C 1
ATOM 696 O O . VAL A 1 85 ? 7.327 -2.805 -8.994 1.00 86.38 85 VAL A O 1
ATOM 699 N N . SER A 1 86 ? 7.161 -3.322 -6.817 1.00 79.62 86 SER A N 1
ATOM 700 C CA . SER A 1 86 ? 8.243 -2.423 -6.403 1.00 79.62 86 SER A CA 1
ATOM 701 C C . SER A 1 86 ? 9.622 -2.926 -6.845 1.00 79.62 86 SER A C 1
ATOM 703 O O . SER A 1 86 ? 10.456 -2.122 -7.261 1.00 79.62 86 SER A O 1
ATOM 705 N N . PHE A 1 87 ? 9.867 -4.243 -6.829 1.00 82.00 87 PHE A N 1
ATOM 706 C CA . PHE A 1 87 ? 11.145 -4.801 -7.286 1.00 82.00 87 PHE A CA 1
ATOM 707 C C . PHE A 1 87 ? 11.152 -5.254 -8.745 1.00 82.00 87 PHE A C 1
ATOM 709 O O . PHE A 1 87 ? 12.072 -4.871 -9.460 1.00 82.00 87 PHE A O 1
ATOM 716 N N . ALA A 1 88 ? 10.182 -6.030 -9.232 1.00 85.19 88 ALA A N 1
ATOM 717 C CA . ALA A 1 88 ? 10.266 -6.516 -10.613 1.00 85.19 88 ALA A CA 1
ATOM 718 C C . ALA A 1 88 ? 9.871 -5.432 -11.629 1.00 85.19 88 ALA A C 1
ATOM 720 O O . ALA A 1 88 ? 10.657 -5.082 -12.511 1.00 85.19 88 ALA A O 1
ATOM 721 N N . VAL A 1 89 ? 8.680 -4.847 -11.492 1.00 84.25 89 VAL A N 1
ATOM 722 C CA . VAL A 1 89 ? 8.121 -3.943 -12.508 1.00 84.25 89 VAL A CA 1
ATOM 723 C C . VAL A 1 89 ? 8.927 -2.646 -12.642 1.00 84.25 89 VAL A C 1
ATOM 725 O O . VAL A 1 89 ? 9.314 -2.282 -13.755 1.00 84.25 89 VAL A O 1
ATOM 728 N N . VAL A 1 90 ? 9.253 -1.973 -11.533 1.00 84.00 90 VAL A N 1
ATOM 729 C CA . VAL A 1 90 ? 10.048 -0.727 -11.566 1.00 84.00 90 VAL A CA 1
ATOM 730 C C . VAL A 1 90 ? 11.444 -0.964 -12.158 1.00 84.00 90 VAL A C 1
ATOM 732 O O . VAL A 1 90 ? 11.922 -0.158 -12.960 1.00 84.00 90 VAL A O 1
ATOM 735 N N . LYS A 1 91 ? 12.099 -2.086 -11.823 1.00 85.31 91 LYS A N 1
ATOM 736 C CA . LYS A 1 91 ? 13.439 -2.407 -12.342 1.00 85.31 91 LYS A CA 1
ATOM 737 C C . LYS A 1 91 ? 13.421 -2.759 -13.824 1.00 85.31 91 LYS A C 1
ATOM 739 O O . LYS A 1 91 ? 14.316 -2.316 -14.537 1.00 85.31 91 LYS A O 1
ATOM 744 N N . VAL A 1 92 ? 12.407 -3.484 -14.303 1.00 89.62 92 VAL A N 1
ATOM 745 C CA . VAL A 1 92 ? 12.242 -3.767 -15.739 1.00 89.62 92 VAL A CA 1
ATOM 746 C C . VAL A 1 92 ? 12.082 -2.469 -16.526 1.00 89.62 92 VAL A C 1
ATOM 748 O O . VAL A 1 92 ? 12.750 -2.283 -17.539 1.00 89.62 92 VAL A O 1
ATOM 751 N N . ILE A 1 93 ? 11.264 -1.534 -16.036 1.00 87.31 93 ILE A N 1
ATOM 752 C CA . ILE A 1 93 ? 11.074 -0.230 -16.686 1.00 87.31 93 ILE A CA 1
ATOM 753 C C . ILE A 1 93 ? 12.398 0.536 -16.763 1.00 87.31 93 ILE A C 1
ATOM 755 O O . ILE A 1 93 ? 12.771 1.008 -17.835 1.00 87.31 93 ILE A O 1
ATOM 759 N N . MET A 1 94 ? 13.132 0.614 -15.650 1.00 87.00 94 MET A N 1
ATOM 760 C CA . MET A 1 94 ? 14.447 1.258 -15.608 1.00 87.00 94 MET A CA 1
ATOM 761 C C . MET A 1 94 ? 15.446 0.586 -16.565 1.00 87.00 94 MET A C 1
ATOM 763 O O . MET A 1 94 ? 16.181 1.277 -17.264 1.00 87.00 94 MET A O 1
ATOM 767 N N . GLY A 1 95 ? 15.439 -0.748 -16.643 1.00 91.50 95 GLY A N 1
ATOM 768 C CA . GLY A 1 95 ? 16.283 -1.521 -17.555 1.00 91.50 95 GLY A CA 1
ATOM 769 C C . GLY A 1 95 ? 15.995 -1.234 -19.030 1.00 91.50 95 GLY A C 1
ATOM 770 O O . GLY A 1 95 ? 16.928 -1.003 -19.794 1.00 91.50 95 GLY A O 1
ATOM 771 N N . VAL A 1 96 ? 14.718 -1.163 -19.423 1.00 90.56 96 VAL A N 1
ATOM 772 C CA . VAL A 1 96 ? 14.321 -0.813 -20.800 1.00 90.56 96 VAL A CA 1
ATOM 773 C C . VAL A 1 96 ? 14.771 0.605 -21.158 1.00 90.56 96 VAL A C 1
ATOM 775 O O . VAL A 1 96 ? 15.300 0.822 -22.246 1.00 90.56 96 VAL A O 1
ATOM 778 N N . PHE A 1 97 ? 14.622 1.571 -20.245 1.00 87.62 97 PHE A N 1
ATOM 779 C CA . PHE A 1 97 ? 15.113 2.932 -20.477 1.00 87.62 97 PHE A CA 1
ATOM 780 C C . PHE A 1 97 ? 1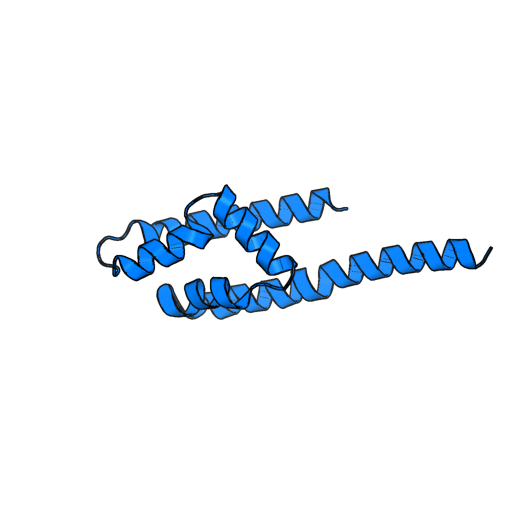6.638 2.982 -20.635 1.00 87.62 97 PHE A C 1
ATOM 782 O O . PHE A 1 97 ? 17.126 3.628 -21.559 1.00 87.62 97 PHE A O 1
ATOM 789 N N . LEU A 1 98 ? 17.390 2.266 -19.792 1.00 92.25 98 LEU A N 1
ATOM 790 C CA . LEU A 1 98 ? 18.850 2.175 -19.914 1.00 92.25 98 LEU A CA 1
ATOM 791 C C . LEU A 1 98 ? 19.283 1.532 -21.237 1.00 92.25 98 LEU A C 1
ATOM 793 O O . LEU A 1 98 ? 20.216 2.019 -21.869 1.00 92.25 98 LEU A O 1
ATOM 797 N N . GLN A 1 99 ? 18.588 0.483 -21.684 1.00 91.62 99 GLN A N 1
ATOM 798 C CA . GLN A 1 99 ? 18.867 -0.175 -22.960 1.00 91.62 99 GLN A CA 1
ATOM 799 C C . GLN A 1 99 ? 18.707 0.787 -24.146 1.00 91.62 99 GLN A C 1
ATOM 801 O O . GLN A 1 99 ? 19.555 0.810 -25.037 1.00 91.62 99 GLN A O 1
ATOM 806 N N . VAL A 1 100 ? 17.649 1.606 -24.150 1.00 91.19 100 VAL A N 1
ATOM 807 C CA . VAL A 1 100 ? 17.446 2.629 -25.189 1.00 91.19 100 VAL A CA 1
ATOM 808 C C . VAL A 1 100 ? 18.571 3.665 -25.153 1.00 91.19 100 VAL A C 1
ATOM 810 O O . VAL A 1 100 ? 19.124 3.989 -26.201 1.00 91.19 100 VAL A O 1
ATOM 813 N N . THR A 1 101 ? 18.959 4.136 -23.966 1.00 92.12 101 THR A N 1
ATOM 814 C CA . THR A 1 101 ? 20.062 5.097 -23.811 1.00 92.12 101 THR A CA 1
ATOM 815 C C . THR A 1 101 ? 21.386 4.542 -24.339 1.00 92.12 101 THR A C 1
ATOM 817 O O . THR A 1 101 ? 22.084 5.239 -25.073 1.00 92.12 101 THR A O 1
ATOM 820 N N . PHE A 1 102 ? 21.729 3.288 -24.024 1.00 93.44 102 PHE A N 1
ATOM 821 C CA . PHE A 1 102 ? 22.961 2.667 -24.519 1.00 93.44 102 PHE A CA 1
ATOM 822 C C . PHE A 1 102 ? 22.958 2.463 -26.034 1.00 93.44 102 PHE A C 1
ATOM 824 O O . PHE A 1 102 ? 23.990 2.671 -26.662 1.00 93.44 102 PHE A O 1
ATOM 831 N N . ASN A 1 103 ? 21.811 2.131 -26.633 1.00 94.25 103 ASN A N 1
ATOM 832 C CA . ASN A 1 103 ? 21.702 2.017 -28.089 1.00 94.25 103 ASN A CA 1
ATOM 833 C C . ASN A 1 103 ? 21.950 3.355 -28.800 1.00 94.25 103 ASN A C 1
ATOM 835 O O . ASN A 1 103 ? 22.606 3.373 -29.837 1.00 94.25 103 ASN A O 1
ATOM 839 N N . VAL A 1 104 ? 21.452 4.467 -28.248 1.00 93.88 104 VAL A N 1
ATOM 840 C CA . VAL A 1 104 ? 21.696 5.807 -28.811 1.00 93.88 104 VAL A CA 1
ATOM 841 C C . VAL A 1 104 ? 23.151 6.235 -28.610 1.00 93.88 104 VAL A C 1
ATOM 843 O O . VAL A 1 104 ? 23.736 6.805 -29.518 1.00 93.88 104 VAL A O 1
ATOM 846 N N . ALA A 1 105 ? 23.752 5.936 -27.455 1.00 90.44 105 ALA A N 1
ATOM 847 C CA . ALA A 1 105 ? 25.144 6.290 -27.161 1.00 90.44 105 ALA A CA 1
ATOM 848 C C . ALA A 1 105 ? 26.185 5.456 -27.934 1.00 90.44 105 ALA A C 1
ATOM 850 O O . ALA A 1 105 ? 27.345 5.849 -28.008 1.00 90.44 105 ALA A O 1
ATOM 851 N N . ALA A 1 106 ? 25.795 4.293 -28.463 1.00 86.12 106 ALA A N 1
ATOM 852 C CA . ALA A 1 106 ? 26.664 3.425 -29.256 1.00 86.12 106 ALA A CA 1
ATOM 853 C C . ALA A 1 106 ? 26.809 3.865 -30.730 1.00 86.12 106 ALA A C 1
ATOM 855 O O . ALA A 1 106 ? 27.592 3.249 -31.453 1.00 86.12 106 ALA A O 1
ATOM 856 N N . THR A 1 107 ? 26.054 4.881 -31.172 1.00 63.50 107 THR A N 1
ATOM 857 C CA . THR A 1 107 ? 26.127 5.482 -32.520 1.00 63.50 107 THR A CA 1
ATOM 858 C C . THR A 1 107 ? 26.830 6.831 -32.454 1.00 63.50 107 THR A C 1
ATOM 860 O O . THR A 1 107 ? 27.652 7.101 -33.356 1.00 63.50 107 THR A O 1
#

Organism: Alexandrium catenella (NCBI:txid2925)

Secondary structure (DSSP, 8-state):
-HHHHHHHHHHHHHHHHHHHHHHHH-TTS-HHHHHHHHHHHSSHHHHHHHHHHHHTT--HHHHHIIIIII-TTHHHHHHHHIIIIIIIIHHHHHHHHHHHHHHHHT-

pLDDT: mean 90.25, std 4.84, range [63.5, 94.94]

Radius of gyration: 16.95 Å; chains: 1; bounding box: 46×20×50 Å